Protein AF-A0A8T0BFU2-F1 (afdb_monomer_lite)

Foldseek 3Di:
DDDDDDPVNVVCVLVVQQVVQLLCPQLVPRVPPPDPVVSVVVCVVCVHDVNDDQDPDRRHGALRSLLVVLLVVLVVVVDDDPSSVVSSVVSLVVSVVVHVSRDDDPCSVVVD

pLDDT: mean 94.81, std 7.36, range [54.62, 98.62]

Radius of gyration: 16.77 Å; chains: 1; bounding box: 37×37×45 Å

Sequence (112 aa):
MTRPASLEHYKAGMLLSGVGDALGYRNQLWEYNESGPNIHQELQELGGLKNITVELPDWPVSDDTVLHLATAEALVTGKEGEDLLQEVASHYVKGMKDMEGRKPGPSSILGK

InterPro domains:
  IPR005502 ADP-ribosylation/Crystallin J1 [PF03747] (13-108)
  IPR036705 ADP-ribosylation/Crystallin J1 superfamily [G3DSA:1.10.4080.10] (4-111)
  IPR036705 ADP-ribosylation/Crystallin J1 superfamily [SSF101478] (7-109)
  IPR050792 ADP-ribosylglycohydrolase-like [PTHR16222] (7-110)

Secondary structure (DSSP, 8-state):
-PPPPPHHHHHHHHHHHHHHHHHHHTTTTTTT---HHHHHHHHHHTT-GGG----TTTS---HHHHHHHHHHHHHTT---HHHHHHHHHHHHHHHGGG-TTT---HHHHH--

Organism: Silurus meridionalis (NCBI:txid175797)

Structure (mmCIF, N/CA/C/O backbone):
data_AF-A0A8T0BFU2-F1
#
_entry.id   AF-A0A8T0BFU2-F1
#
loop_
_atom_site.group_PDB
_atom_site.id
_atom_site.type_symbol
_atom_site.label_atom_id
_atom_site.label_alt_id
_atom_site.label_comp_id
_atom_site.label_asym_id
_atom_site.label_entity_id
_atom_site.label_seq_id
_atom_site.pdbx_PDB_ins_code
_atom_site.Cartn_x
_atom_site.Cartn_y
_atom_site.Cartn_z
_atom_site.occupancy
_atom_site.B_iso_or_equiv
_atom_site.auth_seq_id
_atom_site.auth_comp_id
_atom_site.auth_asym_id
_atom_site.auth_atom_id
_atom_site.pdbx_PDB_model_num
ATOM 1 N N . MET A 1 1 ? -17.891 24.960 -6.650 1.00 54.62 1 MET A N 1
ATOM 2 C CA . MET A 1 1 ? -18.549 23.914 -5.838 1.00 54.62 1 MET A CA 1
ATOM 3 C C . MET A 1 1 ? -17.794 22.619 -6.068 1.00 54.62 1 MET A C 1
ATOM 5 O O . MET A 1 1 ? -17.696 22.193 -7.212 1.00 54.62 1 MET A O 1
ATOM 9 N N . THR A 1 2 ? -17.186 22.052 -5.030 1.00 73.12 2 THR A N 1
ATOM 10 C CA . THR A 1 2 ? -16.526 20.743 -5.094 1.00 73.12 2 THR A CA 1
ATOM 11 C C . THR A 1 2 ? -17.591 19.660 -5.217 1.00 73.12 2 THR A C 1
ATOM 13 O O . THR A 1 2 ? -18.553 19.628 -4.452 1.00 73.12 2 THR A O 1
ATOM 16 N N . ARG A 1 3 ? -17.465 18.801 -6.230 1.00 82.62 3 ARG A N 1
ATOM 17 C CA . ARG A 1 3 ? -18.353 17.648 -6.391 1.00 82.62 3 ARG A CA 1
ATOM 18 C C . ARG A 1 3 ? -18.051 16.663 -5.252 1.00 82.62 3 ARG A C 1
ATOM 20 O O . ARG A 1 3 ? -16.873 16.372 -5.050 1.00 82.62 3 ARG A O 1
ATOM 27 N N . PRO A 1 4 ? -19.055 16.163 -4.512 1.00 86.00 4 PRO A N 1
ATOM 28 C CA . PRO A 1 4 ? -18.809 15.180 -3.463 1.00 86.00 4 PRO A CA 1
ATOM 29 C C . PRO A 1 4 ? -18.216 13.899 -4.061 1.00 86.00 4 PRO A C 1
ATOM 31 O O . PRO A 1 4 ? -18.513 13.534 -5.205 1.00 86.00 4 PRO A O 1
ATOM 34 N N . ALA A 1 5 ? -17.361 13.221 -3.294 1.00 92.94 5 ALA A N 1
ATOM 35 C CA . ALA A 1 5 ? -16.827 11.927 -3.689 1.00 92.94 5 ALA A CA 1
ATOM 36 C C . ALA A 1 5 ? -17.969 10.898 -3.791 1.00 92.94 5 ALA A C 1
ATOM 38 O O . ALA A 1 5 ? -18.856 10.850 -2.944 1.00 92.94 5 ALA A O 1
ATOM 39 N N . SER A 1 6 ? -17.962 10.096 -4.857 1.00 96.19 6 SER A N 1
ATOM 40 C CA . SER A 1 6 ? -18.896 8.989 -5.052 1.00 96.19 6 SER A CA 1
ATOM 41 C C . SER A 1 6 ? -18.284 7.708 -4.493 1.00 96.19 6 SER A C 1
ATOM 43 O O . SER A 1 6 ? -17.071 7.642 -4.299 1.00 96.19 6 SER A O 1
ATOM 45 N N . LEU A 1 7 ? -19.090 6.661 -4.310 1.00 96.62 7 LEU A N 1
ATOM 46 C CA . LEU A 1 7 ? -18.585 5.339 -3.929 1.00 96.62 7 LEU A CA 1
ATOM 47 C C . LEU A 1 7 ? -17.474 4.841 -4.871 1.00 96.62 7 LEU A C 1
ATOM 49 O O . LEU A 1 7 ? -16.485 4.280 -4.411 1.00 96.62 7 LEU A O 1
ATOM 53 N N . GLU A 1 8 ? -17.603 5.092 -6.175 1.00 97.88 8 GLU A N 1
ATOM 54 C CA . GLU A 1 8 ? -16.580 4.710 -7.153 1.00 97.88 8 GLU A CA 1
ATOM 55 C C . GLU A 1 8 ? -15.271 5.477 -6.948 1.00 97.88 8 GLU A C 1
ATOM 57 O O . GLU A 1 8 ? -14.202 4.902 -7.118 1.00 97.88 8 GLU A O 1
ATOM 62 N N . HIS A 1 9 ? -15.322 6.734 -6.492 1.00 97.38 9 HIS A N 1
ATOM 63 C CA . HIS A 1 9 ? -14.105 7.467 -6.131 1.00 97.38 9 HIS A CA 1
ATOM 64 C C . HIS A 1 9 ? -13.398 6.841 -4.919 1.00 97.38 9 HIS A C 1
ATOM 66 O O . HIS A 1 9 ? -12.176 6.739 -4.932 1.00 97.38 9 HIS A O 1
ATOM 72 N N . TYR A 1 10 ? -14.138 6.377 -3.904 1.00 96.50 10 TYR A N 1
ATOM 73 C CA . TYR A 1 10 ? -13.543 5.691 -2.746 1.00 96.50 10 TYR A CA 1
ATOM 74 C C . TYR A 1 10 ? -12.937 4.338 -3.127 1.00 96.50 10 TYR A C 1
ATOM 76 O O . TYR A 1 10 ? -11.800 4.050 -2.758 1.00 96.50 10 TYR A O 1
ATOM 84 N N . LYS A 1 11 ? -13.659 3.529 -3.916 1.00 98.06 11 LYS A N 1
ATOM 85 C CA . LYS A 1 11 ? -13.138 2.252 -4.427 1.00 98.06 11 LYS A CA 1
ATOM 86 C C . LYS A 1 11 ? -11.880 2.459 -5.262 1.00 98.06 11 LYS A C 1
ATOM 88 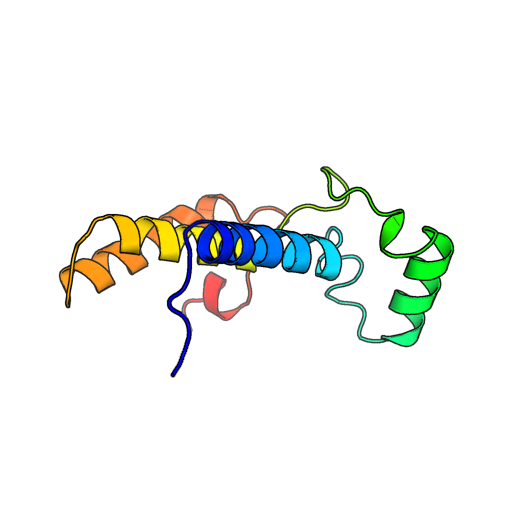O O . LYS A 1 11 ? -10.893 1.763 -5.048 1.00 98.06 11 LYS A O 1
ATOM 93 N N . ALA A 1 12 ? -11.910 3.423 -6.182 1.00 98.19 12 ALA A N 1
ATOM 94 C CA . ALA A 1 12 ? -10.760 3.755 -7.010 1.00 98.19 12 ALA A CA 1
ATOM 95 C C . ALA A 1 12 ? -9.583 4.251 -6.162 1.00 98.19 12 ALA A C 1
ATOM 97 O O . ALA A 1 12 ? -8.460 3.850 -6.430 1.00 98.19 12 ALA A O 1
ATOM 98 N N . GLY A 1 13 ? -9.826 5.058 -5.124 1.00 97.81 13 GLY A N 1
ATOM 99 C CA . GLY A 1 13 ? -8.780 5.518 -4.207 1.00 97.81 13 GLY A CA 1
ATOM 100 C C . GLY A 1 13 ? -8.051 4.363 -3.519 1.00 97.81 13 GLY A C 1
ATOM 101 O O . GLY A 1 13 ? -6.828 4.293 -3.582 1.00 97.81 13 GLY A O 1
ATOM 102 N N . MET A 1 14 ? -8.798 3.416 -2.944 1.00 98.38 14 MET A N 1
ATOM 103 C CA . MET A 1 14 ? -8.212 2.234 -2.301 1.00 98.38 14 MET A CA 1
ATOM 104 C C . MET A 1 14 ? -7.493 1.331 -3.313 1.00 98.38 14 MET A C 1
ATOM 106 O O . MET A 1 14 ? -6.341 0.956 -3.110 1.00 98.38 14 MET A O 1
ATOM 110 N N . LEU A 1 15 ? -8.158 1.003 -4.426 1.00 98.31 15 LEU A N 1
ATOM 111 C CA . LEU A 1 15 ? -7.635 0.058 -5.412 1.00 98.31 15 LEU A CA 1
ATOM 112 C C . LEU A 1 15 ? -6.412 0.610 -6.149 1.00 98.31 15 LEU A C 1
ATOM 114 O O . LEU A 1 15 ? -5.409 -0.083 -6.271 1.00 98.31 15 LEU A O 1
ATOM 118 N N . LEU A 1 16 ? -6.477 1.849 -6.641 1.00 98.38 16 LEU A N 1
ATOM 119 C CA . LEU A 1 16 ? -5.385 2.441 -7.415 1.00 98.38 16 LEU A CA 1
ATOM 120 C C . LEU A 1 16 ? -4.190 2.819 -6.538 1.00 98.38 16 LEU A C 1
ATOM 122 O O . LEU A 1 16 ? -3.073 2.817 -7.047 1.00 98.38 16 LEU A O 1
ATOM 126 N N . SER A 1 17 ? -4.396 3.071 -5.238 1.00 98.62 17 SER A N 1
ATOM 127 C CA . SER A 1 1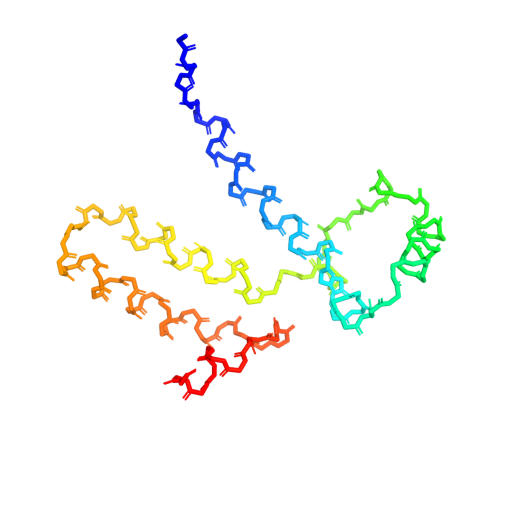7 ? -3.291 3.146 -4.276 1.00 98.62 17 SER A CA 1
ATOM 128 C C . SER A 1 17 ? -2.522 1.824 -4.237 1.00 98.62 17 SER A C 1
ATOM 130 O O . SER A 1 17 ? -1.307 1.842 -4.398 1.00 98.62 17 SER A O 1
ATOM 132 N N . GLY A 1 18 ? -3.218 0.689 -4.097 1.00 98.31 18 GLY A N 1
ATOM 133 C CA . GLY A 1 18 ? -2.572 -0.628 -4.070 1.00 98.31 18 GLY A CA 1
ATOM 134 C C . GLY A 1 18 ? -1.943 -1.039 -5.404 1.00 98.31 18 GLY A C 1
ATOM 135 O O . GLY A 1 18 ? -0.863 -1.619 -5.430 1.00 98.31 18 GLY A O 1
ATOM 136 N N . VAL A 1 19 ? -2.574 -0.696 -6.532 1.00 98.31 19 VAL A N 1
ATOM 137 C CA . VAL A 1 19 ? -1.992 -0.921 -7.869 1.00 98.31 19 VAL A CA 1
ATOM 138 C C . VAL A 1 19 ? -0.728 -0.082 -8.066 1.00 98.31 19 VAL A C 1
ATOM 140 O O . VAL A 1 19 ? 0.254 -0.586 -8.603 1.00 98.31 19 VAL A O 1
ATOM 143 N N . GLY A 1 20 ? -0.743 1.184 -7.642 1.00 98.25 20 GLY A N 1
ATOM 144 C CA . GLY A 1 20 ? 0.421 2.067 -7.718 1.00 98.25 20 GLY A CA 1
ATOM 145 C C . GLY A 1 20 ? 1.592 1.556 -6.881 1.00 98.25 20 GLY A C 1
ATOM 146 O O . GLY A 1 20 ? 2.708 1.503 -7.391 1.00 98.25 20 GLY A O 1
ATOM 147 N N . ASP A 1 21 ? 1.312 1.121 -5.650 1.00 98.56 21 ASP A N 1
ATOM 148 C CA . ASP A 1 21 ? 2.277 0.452 -4.773 1.00 98.56 21 ASP A CA 1
ATOM 149 C C . ASP A 1 21 ? 2.886 -0.780 -5.462 1.00 98.56 21 ASP A C 1
ATOM 151 O O . ASP A 1 21 ? 4.079 -0.794 -5.751 1.00 98.56 21 ASP A O 1
ATOM 155 N N . ALA A 1 22 ? 2.069 -1.763 -5.856 1.00 98.31 22 ALA A N 1
ATOM 156 C CA . ALA A 1 22 ? 2.568 -2.989 -6.484 1.00 98.31 22 ALA A CA 1
ATOM 157 C C . ALA A 1 22 ? 3.408 -2.730 -7.751 1.00 98.31 22 ALA A C 1
ATOM 159 O O . ALA A 1 22 ? 4.423 -3.396 -7.968 1.00 98.31 22 ALA A O 1
ATOM 160 N N . LEU A 1 23 ? 3.011 -1.754 -8.578 1.00 98.19 23 LEU A N 1
ATOM 161 C CA . LEU A 1 23 ? 3.762 -1.353 -9.771 1.00 98.19 23 LEU A CA 1
ATOM 162 C C . LEU A 1 23 ? 5.110 -0.719 -9.428 1.00 98.19 23 LEU A C 1
ATOM 164 O O . LEU A 1 23 ? 6.103 -1.057 -10.064 1.00 98.19 23 LEU A O 1
ATOM 168 N N . GLY A 1 24 ? 5.151 0.202 -8.463 1.00 97.25 24 GLY A N 1
ATOM 169 C CA . GLY A 1 24 ? 6.390 0.859 -8.036 1.00 97.25 24 GLY A CA 1
ATOM 170 C C . GLY A 1 24 ? 7.327 -0.083 -7.281 1.00 97.25 24 GLY A C 1
ATOM 171 O O . GLY A 1 24 ? 8.545 0.012 -7.420 1.00 97.25 24 GLY A O 1
ATOM 172 N N . TYR A 1 25 ? 6.756 -1.027 -6.535 1.00 97.50 25 TYR A N 1
ATOM 173 C CA . TYR A 1 25 ? 7.482 -2.033 -5.778 1.00 97.50 25 TYR A CA 1
ATOM 174 C C . TYR A 1 25 ? 8.116 -3.084 -6.691 1.00 97.50 25 TYR A C 1
ATOM 176 O O . TYR A 1 25 ? 9.319 -3.347 -6.600 1.00 97.50 25 TYR A O 1
ATOM 184 N N . ARG A 1 26 ? 7.302 -3.689 -7.573 1.00 96.69 26 ARG A N 1
ATOM 185 C CA . ARG A 1 26 ? 7.658 -4.797 -8.476 1.00 96.69 26 ARG A CA 1
ATOM 186 C C . ARG A 1 26 ? 8.549 -5.839 -7.800 1.00 96.69 26 ARG A C 1
ATOM 188 O O . ARG A 1 26 ? 9.680 -6.091 -8.219 1.00 96.69 26 ARG A O 1
ATOM 195 N N . ASN A 1 27 ? 8.058 -6.375 -6.685 1.00 95.50 27 ASN A N 1
ATOM 196 C CA . ASN A 1 27 ? 8.786 -7.335 -5.858 1.00 95.50 27 ASN A CA 1
ATOM 197 C C . ASN A 1 27 ? 10.231 -6.880 -5.556 1.00 95.50 27 ASN A C 1
ATOM 199 O O . ASN A 1 27 ? 11.181 -7.647 -5.712 1.00 95.50 27 ASN A O 1
ATOM 203 N N . GLN A 1 28 ? 10.389 -5.615 -5.140 1.00 93.88 28 GLN A N 1
ATOM 204 C CA . GLN A 1 28 ? 11.652 -4.960 -4.752 1.00 93.88 28 GLN A CA 1
ATOM 205 C C . GLN A 1 28 ? 12.585 -4.582 -5.909 1.00 93.88 28 GLN A C 1
ATOM 207 O O . GLN A 1 28 ? 13.625 -3.964 -5.674 1.00 93.88 28 GLN A O 1
ATOM 212 N N . LEU A 1 29 ? 12.261 -4.942 -7.153 1.00 94.69 29 LEU A N 1
ATOM 213 C CA . LEU A 1 29 ? 13.147 -4.698 -8.294 1.00 94.69 29 LEU A CA 1
ATOM 214 C C . LEU A 1 29 ? 13.231 -3.214 -8.659 1.00 94.69 29 LEU A C 1
ATOM 216 O O . LEU A 1 29 ? 14.271 -2.760 -9.138 1.00 94.69 29 LEU A O 1
ATOM 220 N N . TRP A 1 30 ? 12.142 -2.467 -8.463 1.00 96.44 30 TRP A N 1
ATOM 221 C CA . TRP A 1 30 ? 12.062 -1.057 -8.852 1.00 96.44 30 TRP A CA 1
ATOM 222 C C . TRP A 1 30 ? 12.170 -0.095 -7.672 1.00 96.44 30 TRP A C 1
ATOM 224 O O . TRP A 1 30 ? 12.812 0.939 -7.822 1.00 96.44 30 TRP A O 1
ATOM 234 N N . GLU A 1 31 ? 11.655 -0.454 -6.495 1.00 93.19 31 GLU A N 1
ATOM 235 C CA . GLU A 1 31 ? 11.678 0.395 -5.293 1.00 93.19 31 GLU A CA 1
ATOM 236 C C . GLU A 1 31 ? 13.088 0.899 -4.923 1.00 93.19 31 GLU A C 1
ATOM 238 O O . GLU A 1 31 ? 13.264 2.064 -4.573 1.00 93.19 31 GLU A O 1
ATOM 243 N N . TYR A 1 32 ? 14.108 0.041 -5.050 1.00 88.94 32 TYR A N 1
ATOM 244 C CA . TYR A 1 32 ? 15.502 0.368 -4.710 1.00 88.94 32 TYR A CA 1
ATOM 245 C C . TYR A 1 32 ? 16.356 0.770 -5.916 1.00 88.94 32 TYR A C 1
ATOM 247 O O . TYR A 1 32 ? 17.570 0.949 -5.795 1.00 88.94 32 TYR A O 1
ATOM 255 N N . ASN A 1 33 ? 15.747 0.891 -7.095 1.00 94.88 33 ASN A N 1
ATOM 256 C CA . ASN A 1 33 ? 16.432 1.379 -8.278 1.00 94.88 33 ASN A CA 1
ATOM 257 C C . ASN A 1 33 ? 16.298 2.904 -8.354 1.00 94.88 33 ASN A C 1
ATOM 259 O O . ASN A 1 33 ? 15.318 3.443 -8.856 1.00 94.88 33 ASN A O 1
ATOM 263 N N . GLU A 1 34 ? 17.329 3.616 -7.904 1.00 95.75 34 GLU A N 1
ATOM 264 C CA . GLU A 1 34 ? 17.347 5.085 -7.919 1.00 95.75 34 GLU A CA 1
ATOM 265 C C . GLU A 1 34 ? 17.459 5.688 -9.340 1.00 95.75 34 GLU A C 1
ATOM 267 O O . GLU A 1 34 ? 17.359 6.904 -9.521 1.00 95.75 34 GLU A O 1
ATOM 272 N N . SER A 1 35 ? 17.650 4.860 -10.377 1.00 97.81 35 SER A N 1
ATOM 273 C CA . SER A 1 35 ? 17.712 5.299 -11.773 1.00 97.81 35 SER A CA 1
ATOM 274 C C . SER A 1 35 ? 16.347 5.188 -12.453 1.00 97.81 35 SER A C 1
ATOM 276 O O . SER A 1 35 ? 15.993 4.162 -13.040 1.00 97.81 35 SER A O 1
ATOM 278 N N . GLY A 1 36 ? 15.615 6.304 -12.476 1.00 97.62 36 GLY A N 1
ATOM 279 C CA . GLY A 1 36 ? 14.395 6.446 -13.279 1.00 97.62 36 GLY A CA 1
ATOM 280 C C . GLY A 1 36 ? 14.564 6.016 -14.749 1.00 97.62 36 GLY A C 1
ATOM 281 O O . GLY A 1 36 ? 13.718 5.275 -15.249 1.00 97.62 36 GLY A O 1
ATOM 282 N N . PRO A 1 37 ? 15.654 6.390 -15.455 1.00 98.44 37 PRO A N 1
ATOM 283 C CA . PRO A 1 37 ? 15.907 5.906 -16.813 1.00 98.44 37 PRO A CA 1
ATOM 284 C C . PRO A 1 37 ? 15.964 4.378 -16.938 1.00 98.44 37 PRO A C 1
ATOM 286 O O . PRO A 1 37 ? 15.399 3.842 -17.889 1.00 98.44 37 PRO A O 1
ATOM 289 N N . ASN A 1 38 ? 16.579 3.673 -15.979 1.00 98.19 38 ASN A N 1
ATOM 290 C CA . ASN A 1 38 ? 16.649 2.208 -16.007 1.00 98.19 38 ASN A CA 1
ATOM 291 C C . ASN A 1 38 ? 15.258 1.584 -15.824 1.00 98.19 38 ASN A C 1
ATOM 293 O O . ASN A 1 38 ? 14.890 0.687 -16.579 1.00 98.19 38 ASN A O 1
ATOM 297 N N . ILE A 1 39 ? 14.465 2.094 -14.872 1.00 98.31 39 ILE A N 1
ATOM 298 C CA . ILE A 1 39 ? 13.077 1.648 -14.656 1.00 98.31 39 ILE A CA 1
ATOM 299 C C . ILE A 1 39 ? 12.251 1.849 -15.932 1.00 98.31 39 ILE A C 1
ATOM 301 O O . ILE A 1 39 ? 11.537 0.951 -16.374 1.00 98.31 39 ILE A O 1
ATOM 305 N N . HIS A 1 40 ? 12.368 3.019 -16.565 1.00 98.25 40 HIS A N 1
ATOM 306 C CA . HIS A 1 40 ? 11.638 3.325 -17.793 1.00 98.25 40 HIS A CA 1
ATOM 307 C C . HIS A 1 40 ? 12.089 2.488 -18.995 1.00 98.25 40 HIS A C 1
ATOM 309 O O . HIS A 1 40 ? 11.264 2.210 -19.867 1.00 98.25 40 HIS A O 1
ATOM 315 N N . GLN A 1 41 ? 13.364 2.095 -19.064 1.00 98.50 41 GLN A N 1
ATOM 316 C CA . GLN A 1 41 ? 13.847 1.166 -20.083 1.00 98.50 41 GLN A CA 1
ATOM 317 C C . GLN A 1 41 ? 13.223 -0.220 -19.888 1.00 98.50 41 GLN A C 1
ATOM 319 O O . GLN A 1 41 ? 12.622 -0.747 -20.821 1.00 98.50 41 GLN A O 1
ATOM 324 N N . GLU A 1 42 ? 13.282 -0.780 -18.679 1.00 97.75 42 GLU A N 1
ATOM 325 C CA . GLU A 1 42 ? 12.692 -2.094 -18.404 1.00 97.75 42 GLU A CA 1
ATOM 326 C C . GLU A 1 42 ? 11.166 -2.084 -18.600 1.00 97.75 42 GLU A C 1
ATOM 328 O O . GLU A 1 42 ? 10.597 -3.012 -19.170 1.00 97.75 42 GLU A O 1
ATOM 333 N N . LEU A 1 43 ? 10.487 -0.994 -18.226 1.00 98.06 43 LEU A N 1
ATOM 334 C CA . LEU A 1 43 ? 9.066 -0.803 -18.524 1.00 98.06 43 LEU A CA 1
ATOM 335 C C . LEU A 1 43 ? 8.776 -0.902 -20.031 1.00 98.06 43 LEU A C 1
ATOM 337 O O . LEU A 1 43 ? 7.751 -1.463 -20.415 1.00 98.06 43 LEU A O 1
ATOM 341 N N . GLN A 1 44 ? 9.647 -0.363 -20.892 1.00 98.25 44 GLN A N 1
ATOM 342 C CA . GLN A 1 44 ? 9.504 -0.507 -22.346 1.00 98.25 44 GLN A CA 1
ATOM 343 C C . GLN A 1 44 ? 9.744 -1.949 -22.801 1.00 98.25 44 GLN A C 1
ATOM 345 O O . GLN A 1 44 ? 9.001 -2.438 -23.651 1.00 98.25 44 GLN A O 1
ATOM 350 N N . GLU A 1 45 ? 10.723 -2.641 -22.218 1.00 97.88 45 GLU A N 1
ATOM 351 C CA . GLU A 1 45 ? 11.019 -4.055 -22.497 1.00 97.88 45 GLU A CA 1
ATOM 352 C C . GLU A 1 45 ? 9.851 -4.978 -22.099 1.00 97.88 45 GLU A C 1
ATOM 354 O O . GLU A 1 45 ? 9.553 -5.936 -22.811 1.00 97.88 45 GLU A O 1
ATOM 359 N N . LEU A 1 46 ? 9.109 -4.630 -21.041 1.00 96.94 46 LEU A N 1
ATOM 360 C CA . LEU A 1 46 ? 7.852 -5.279 -20.634 1.00 96.94 46 LEU A CA 1
ATOM 361 C C . LEU A 1 46 ? 6.648 -4.926 -21.534 1.00 96.94 46 LEU A C 1
ATOM 363 O O . LEU A 1 46 ? 5.530 -5.375 -21.289 1.00 96.94 46 LEU A O 1
ATOM 367 N N . GLY A 1 47 ? 6.843 -4.111 -22.573 1.00 97.81 47 GLY A N 1
ATOM 368 C CA . GLY A 1 47 ? 5.790 -3.693 -23.500 1.00 97.81 47 GLY A CA 1
ATOM 369 C C . GLY A 1 47 ? 5.011 -2.448 -23.061 1.00 97.81 47 GLY A C 1
ATOM 370 O O . GLY A 1 47 ? 4.014 -2.101 -23.694 1.00 97.81 47 GLY A O 1
ATOM 371 N N . GLY A 1 48 ? 5.452 -1.746 -22.018 1.00 97.88 48 GLY A N 1
ATOM 372 C CA . GLY A 1 48 ? 4.819 -0.538 -21.492 1.00 97.88 48 GLY A CA 1
ATOM 373 C C . GLY A 1 48 ? 3.669 -0.807 -20.517 1.00 97.88 48 GLY A C 1
ATOM 374 O O . GLY A 1 48 ? 3.132 -1.906 -20.430 1.00 97.88 48 GLY A O 1
ATOM 375 N N . LEU A 1 49 ? 3.245 0.241 -19.798 1.00 97.25 49 LEU A N 1
ATOM 376 C CA . LEU A 1 49 ? 2.323 0.136 -18.655 1.00 97.25 49 LEU A CA 1
ATOM 377 C C . LEU A 1 49 ? 1.011 -0.606 -18.963 1.00 97.25 49 LEU A C 1
ATOM 379 O O . LEU A 1 49 ? 0.522 -1.364 -18.136 1.00 97.25 49 LEU A O 1
ATOM 383 N N . LYS A 1 50 ? 0.445 -0.410 -20.159 1.00 97.38 50 LYS A N 1
ATOM 384 C CA . LYS A 1 50 ? -0.820 -1.051 -20.566 1.00 97.38 50 LYS A CA 1
ATOM 385 C C . LYS A 1 50 ? -0.716 -2.571 -20.735 1.00 97.38 50 LYS A C 1
ATOM 387 O O . LYS A 1 50 ? -1.751 -3.223 -20.779 1.00 97.38 50 LYS A O 1
ATOM 392 N N . ASN A 1 51 ? 0.500 -3.098 -20.871 1.00 97.12 51 ASN A N 1
ATOM 393 C CA . ASN A 1 51 ? 0.770 -4.522 -21.051 1.00 97.12 51 ASN A CA 1
ATOM 394 C C . ASN A 1 51 ? 1.206 -5.208 -19.746 1.00 97.12 51 ASN A C 1
ATOM 396 O O . ASN A 1 51 ? 1.446 -6.412 -19.748 1.00 97.12 51 ASN A O 1
ATOM 400 N N . ILE A 1 52 ? 1.270 -4.473 -18.631 1.00 96.94 52 ILE A N 1
ATOM 401 C CA . ILE A 1 52 ? 1.517 -5.062 -17.317 1.00 96.94 52 ILE A CA 1
ATOM 402 C C . ILE A 1 52 ? 0.207 -5.625 -16.762 1.00 96.94 52 ILE A C 1
ATOM 404 O O . ILE A 1 52 ? -0.790 -4.912 -16.645 1.00 96.94 52 ILE A O 1
ATOM 408 N N . THR A 1 53 ? 0.241 -6.896 -16.366 1.00 96.62 53 THR A N 1
ATOM 409 C CA . THR A 1 53 ? -0.775 -7.504 -15.499 1.00 96.62 53 THR A CA 1
ATOM 410 C C . THR A 1 53 ? -0.216 -7.537 -14.081 1.00 96.62 53 THR A C 1
ATOM 412 O O . THR A 1 53 ? 0.806 -8.170 -13.837 1.00 96.62 53 THR A O 1
ATOM 415 N N . VAL A 1 54 ? -0.850 -6.804 -13.16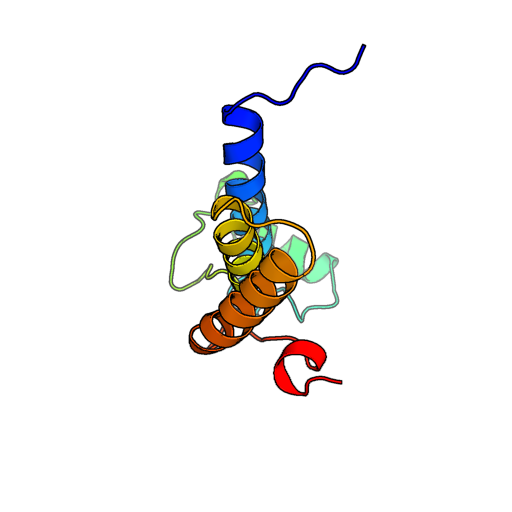3 1.00 96.25 54 VAL A N 1
ATOM 416 C CA . VAL A 1 54 ? -0.427 -6.720 -11.757 1.00 96.25 54 VAL A CA 1
ATOM 417 C C . VAL A 1 54 ? -0.954 -7.944 -11.018 1.00 96.25 54 VAL A C 1
ATOM 419 O O . VAL A 1 54 ? -2.120 -7.986 -10.627 1.00 96.25 54 VAL A O 1
ATOM 422 N N . GLU A 1 55 ? -0.100 -8.949 -10.859 1.00 95.94 55 GLU A N 1
ATOM 423 C CA . GLU A 1 55 ? -0.429 -10.197 -10.175 1.00 95.94 55 GLU A CA 1
ATOM 424 C C . GLU A 1 55 ? 0.778 -10.820 -9.463 1.00 95.94 55 GLU A C 1
ATOM 426 O O . GLU A 1 55 ? 1.939 -10.515 -9.746 1.00 95.94 55 GLU A O 1
ATOM 431 N N . LEU A 1 56 ? 0.491 -11.704 -8.507 1.00 95.75 56 LEU A N 1
ATOM 432 C CA . LEU A 1 56 ? 1.512 -12.490 -7.823 1.00 95.75 56 LEU A CA 1
ATOM 433 C C . LEU A 1 56 ? 2.116 -13.542 -8.773 1.00 95.75 56 LEU A C 1
ATOM 435 O O . LEU A 1 56 ? 1.387 -14.102 -9.590 1.00 95.75 56 LEU A O 1
ATOM 439 N N . PRO A 1 57 ? 3.407 -13.887 -8.615 1.00 95.75 57 PRO A N 1
ATOM 440 C CA . PRO A 1 57 ? 4.309 -13.444 -7.547 1.00 95.75 57 PRO A CA 1
ATOM 441 C C . PRO A 1 57 ? 5.097 -12.164 -7.864 1.00 95.75 57 PRO A C 1
ATOM 443 O O . PRO A 1 57 ? 5.803 -11.675 -6.988 1.00 95.75 57 PRO A O 1
ATOM 446 N N . ASP A 1 58 ? 5.004 -11.633 -9.083 1.00 95.69 58 ASP A N 1
ATOM 447 C CA . ASP A 1 58 ? 5.922 -10.594 -9.572 1.00 95.69 58 ASP A CA 1
ATOM 448 C C . ASP A 1 58 ? 5.545 -9.177 -9.115 1.00 95.69 58 ASP A C 1
ATOM 450 O O . ASP A 1 58 ? 6.407 -8.305 -8.999 1.00 95.69 58 ASP A O 1
ATOM 454 N N . TRP A 1 59 ? 4.264 -8.953 -8.814 1.00 97.75 59 TRP A N 1
ATOM 455 C CA . TRP A 1 59 ? 3.729 -7.650 -8.413 1.00 97.75 59 TRP A CA 1
ATOM 456 C C . TRP A 1 59 ? 2.955 -7.733 -7.086 1.00 97.75 59 TRP A C 1
ATOM 458 O O . TRP A 1 59 ? 1.752 -7.454 -7.048 1.00 97.75 59 TRP A O 1
ATOM 468 N N . PRO A 1 60 ? 3.594 -8.157 -5.979 1.00 97.81 60 PRO A N 1
ATOM 469 C CA . PRO A 1 60 ? 2.995 -8.040 -4.658 1.00 97.81 60 PRO A CA 1
ATOM 470 C C . PRO A 1 60 ? 2.904 -6.564 -4.256 1.00 97.81 60 PRO A C 1
ATOM 472 O O . PRO A 1 60 ? 3.695 -5.738 -4.704 1.00 97.81 60 PRO A O 1
ATOM 475 N N . VAL A 1 61 ? 1.965 -6.243 -3.369 1.00 98.25 61 VAL A N 1
ATOM 476 C CA . VAL A 1 61 ? 1.959 -4.955 -2.658 1.00 98.25 61 VAL A CA 1
ATOM 477 C C . VAL A 1 61 ? 3.031 -4.933 -1.561 1.00 98.25 61 VAL A C 1
ATOM 479 O O . VAL A 1 61 ? 3.325 -5.989 -0.979 1.00 98.25 61 VAL A O 1
ATOM 482 N N . SER A 1 62 ? 3.584 -3.756 -1.270 1.00 97.75 62 SER A N 1
ATOM 483 C CA . SER A 1 62 ? 4.572 -3.541 -0.206 1.00 97.75 62 SER A CA 1
ATOM 484 C C . SER A 1 62 ? 3.906 -3.330 1.164 1.00 97.75 62 SER A C 1
ATOM 486 O O . SER A 1 62 ? 2.716 -3.618 1.356 1.00 97.75 62 SER A O 1
ATOM 488 N N . ASP A 1 63 ? 4.685 -2.876 2.147 1.00 96.81 63 ASP A N 1
ATOM 489 C CA . ASP A 1 63 ? 4.194 -2.463 3.459 1.00 96.81 63 ASP A CA 1
ATOM 490 C C . ASP A 1 63 ? 3.228 -1.276 3.380 1.00 96.81 63 ASP A C 1
ATOM 492 O O . ASP A 1 63 ? 2.314 -1.197 4.208 1.00 96.81 63 ASP A O 1
ATOM 496 N N . ASP A 1 64 ? 3.358 -0.420 2.361 1.00 97.38 64 ASP A N 1
ATOM 497 C CA . ASP A 1 64 ? 2.491 0.741 2.147 1.00 97.38 64 ASP A CA 1
ATOM 498 C C . ASP A 1 64 ? 1.013 0.337 2.099 1.00 97.38 64 ASP A C 1
ATOM 500 O O . ASP A 1 64 ? 0.191 0.852 2.866 1.00 97.38 64 ASP A O 1
ATOM 504 N N . THR A 1 65 ? 0.644 -0.625 1.244 1.00 98.44 65 THR A N 1
ATOM 505 C CA . THR A 1 65 ? -0.757 -1.069 1.156 1.00 98.44 65 THR A CA 1
ATOM 506 C C . THR A 1 65 ? -1.198 -1.839 2.398 1.00 98.44 65 THR A C 1
ATOM 508 O O . THR A 1 65 ? -2.359 -1.724 2.795 1.00 98.44 65 THR A O 1
ATOM 511 N N . VAL A 1 66 ? -0.304 -2.595 3.047 1.00 98.19 66 VAL A N 1
ATOM 512 C CA . VAL A 1 66 ? -0.634 -3.305 4.296 1.00 98.19 66 VAL A CA 1
ATOM 513 C C . VAL A 1 66 ? -1.025 -2.310 5.388 1.00 98.19 66 VAL A C 1
ATOM 515 O O . VAL A 1 66 ? -2.069 -2.471 6.027 1.00 98.19 66 VAL A O 1
ATOM 518 N N . LEU A 1 67 ? -0.235 -1.251 5.579 1.00 97.50 67 LEU A N 1
ATOM 519 C CA . LEU A 1 67 ? -0.526 -0.224 6.578 1.00 97.50 67 LEU A CA 1
ATOM 520 C C . LEU A 1 67 ? -1.705 0.660 6.164 1.00 97.50 67 LEU A C 1
ATOM 522 O O . LEU A 1 67 ? -2.524 0.993 7.018 1.00 97.50 67 LEU A O 1
ATOM 526 N N . HIS A 1 68 ? -1.872 0.961 4.874 1.00 98.38 68 HIS A N 1
ATOM 527 C CA . HIS A 1 68 ? -3.042 1.690 4.378 1.00 98.38 68 HIS A CA 1
ATOM 528 C C . HIS A 1 68 ? -4.350 0.922 4.646 1.00 98.38 68 HIS A C 1
ATOM 530 O O . HIS A 1 68 ? -5.325 1.508 5.128 1.00 98.38 68 HIS A O 1
ATOM 536 N N . LEU A 1 69 ? -4.375 -0.395 4.406 1.00 98.56 69 LEU A N 1
ATOM 537 C CA . LEU A 1 69 ? -5.517 -1.243 4.758 1.00 98.56 69 LEU A CA 1
ATOM 538 C C . LEU A 1 69 ? -5.741 -1.280 6.269 1.00 98.56 69 LEU A C 1
ATOM 540 O O . LEU A 1 69 ? -6.878 -1.130 6.705 1.00 98.56 69 LEU A O 1
ATOM 544 N N . ALA A 1 70 ? -4.680 -1.400 7.068 1.00 98.25 70 ALA A N 1
ATOM 545 C CA . ALA A 1 70 ? -4.785 -1.355 8.524 1.00 98.25 70 ALA A CA 1
ATOM 546 C C . ALA A 1 70 ? -5.418 -0.036 9.020 1.00 98.25 70 ALA A C 1
ATOM 548 O O . ALA A 1 70 ? -6.300 -0.064 9.880 1.00 98.25 70 ALA A O 1
ATOM 549 N N . THR A 1 71 ? -5.045 1.112 8.438 1.00 98.31 71 THR A N 1
ATOM 550 C CA . THR A 1 71 ? -5.687 2.404 8.730 1.00 98.31 71 THR A CA 1
ATOM 551 C C . THR A 1 71 ? -7.163 2.396 8.335 1.00 98.31 71 THR A C 1
ATOM 553 O O . THR A 1 71 ? -8.015 2.814 9.119 1.00 98.31 71 THR A O 1
ATOM 556 N N . ALA A 1 72 ? -7.484 1.925 7.127 1.00 98.31 72 ALA A N 1
ATOM 557 C CA . ALA A 1 72 ? -8.854 1.902 6.625 1.00 98.31 72 ALA A CA 1
ATOM 558 C C . ALA A 1 72 ? -9.761 0.994 7.472 1.00 98.31 72 ALA A C 1
ATOM 560 O O . ALA A 1 72 ? -10.870 1.397 7.819 1.00 98.31 72 ALA A O 1
ATOM 561 N N . GLU A 1 73 ? -9.281 -0.191 7.853 1.00 98.50 73 GLU A N 1
ATOM 562 C CA . GLU A 1 73 ? -9.992 -1.127 8.727 1.00 98.50 73 GLU A CA 1
ATOM 563 C C . GLU A 1 73 ? -10.288 -0.521 10.105 1.00 98.50 73 GLU A C 1
ATOM 565 O O . GLU A 1 73 ? -11.406 -0.657 10.602 1.00 98.50 73 GLU A O 1
ATOM 570 N N . ALA A 1 74 ? -9.331 0.201 10.695 1.00 98.38 74 ALA A N 1
ATOM 571 C CA . ALA A 1 74 ? -9.547 0.888 11.965 1.00 98.38 74 ALA A CA 1
ATOM 572 C C . ALA A 1 74 ? -10.597 2.008 11.844 1.00 98.38 74 ALA A C 1
ATOM 574 O O . ALA A 1 74 ? -11.473 2.136 12.702 1.00 98.38 74 ALA A O 1
ATOM 575 N N . LEU A 1 75 ? -10.560 2.788 10.757 1.00 98.19 75 LEU A N 1
ATOM 576 C CA . LEU A 1 75 ? -11.504 3.887 10.517 1.00 98.19 75 LEU A CA 1
ATOM 577 C C . LEU A 1 75 ? -12.949 3.401 10.340 1.00 98.19 75 LEU A C 1
ATOM 579 O O . LEU A 1 75 ? -13.879 4.045 10.828 1.00 98.19 75 LEU A O 1
ATOM 583 N N . VAL A 1 76 ? -13.165 2.261 9.676 1.00 97.56 76 VAL A N 1
ATOM 584 C CA . VAL A 1 76 ? -14.526 1.742 9.435 1.00 97.56 76 VAL A CA 1
ATOM 585 C C . VAL A 1 76 ? -15.190 1.147 10.681 1.00 97.56 76 VAL A C 1
ATOM 587 O O . VAL A 1 76 ? -16.375 0.820 10.631 1.00 97.56 76 VAL A O 1
ATOM 590 N N . THR A 1 77 ? -14.481 1.047 11.812 1.00 97.62 77 THR A N 1
ATOM 591 C CA . THR A 1 77 ? -15.079 0.631 13.095 1.00 97.62 77 THR A CA 1
ATOM 592 C C . THR A 1 77 ? -16.063 1.657 13.663 1.00 97.62 77 THR A C 1
ATOM 594 O O . THR A 1 77 ? -16.893 1.303 14.500 1.00 97.62 77 THR A O 1
ATOM 597 N N . GLY A 1 78 ? -15.984 2.919 13.222 1.00 96.25 78 GLY A N 1
ATOM 598 C CA . GLY A 1 78 ? -16.818 4.016 13.721 1.00 96.25 78 GLY A CA 1
ATOM 599 C C . GLY A 1 78 ? -16.402 4.559 15.092 1.00 96.25 78 GLY A C 1
ATOM 600 O O . GLY A 1 78 ? -17.150 5.333 15.684 1.00 96.25 78 GLY A O 1
ATOM 601 N N . LYS A 1 79 ? -15.233 4.159 15.610 1.00 97.69 79 LYS A N 1
ATOM 602 C CA . LYS A 1 79 ? -14.630 4.763 16.807 1.00 97.69 79 LYS A CA 1
ATOM 603 C C . LYS A 1 79 ? -14.122 6.172 16.500 1.00 97.69 79 LYS A C 1
ATOM 605 O O . LYS A 1 79 ? -13.752 6.478 15.369 1.00 97.69 79 LYS A O 1
ATOM 610 N N . GLU A 1 80 ? -14.050 7.012 17.527 1.00 97.56 80 GLU A N 1
ATOM 611 C CA . GLU A 1 80 ? -13.585 8.399 17.426 1.00 97.56 80 GLU A CA 1
ATOM 612 C C . GLU A 1 80 ? -12.621 8.738 18.572 1.00 97.56 80 GLU A C 1
ATOM 614 O O . GLU A 1 80 ? -12.524 8.008 19.560 1.00 97.56 80 GLU A O 1
ATOM 619 N N . GLY A 1 81 ? -11.899 9.856 18.452 1.00 97.69 81 GLY A N 1
ATOM 620 C CA . GLY A 1 81 ? -10.997 10.342 19.500 1.00 97.69 81 GLY A CA 1
ATOM 621 C C . GLY A 1 81 ? -9.910 9.330 19.874 1.00 97.69 81 GLY A C 1
ATOM 622 O O . GLY A 1 81 ? -9.314 8.703 19.003 1.00 97.69 81 GLY A O 1
ATOM 623 N N . GLU A 1 82 ? -9.654 9.179 21.175 1.00 98.12 82 GLU A N 1
ATOM 624 C CA . GLU A 1 82 ? -8.628 8.266 21.697 1.00 98.12 82 GLU A CA 1
ATOM 625 C C . GLU A 1 82 ? -8.909 6.802 21.326 1.00 98.12 82 GLU A C 1
ATOM 627 O O . GLU A 1 82 ? -7.991 6.078 20.952 1.00 98.12 82 GLU A O 1
ATOM 632 N N . ASP A 1 83 ? -10.175 6.376 21.336 1.00 98.19 83 ASP A N 1
ATOM 633 C CA . ASP A 1 83 ? -10.545 4.995 21.003 1.00 98.19 83 ASP A CA 1
ATOM 634 C C . ASP A 1 83 ? -10.192 4.641 19.552 1.00 98.19 83 ASP A C 1
ATOM 636 O O . ASP A 1 83 ? -9.790 3.510 19.272 1.00 98.19 83 ASP A O 1
ATOM 640 N N . LEU A 1 84 ? -10.296 5.604 18.629 1.00 98.50 84 LEU A N 1
ATOM 641 C CA . LEU A 1 84 ? -9.842 5.428 17.249 1.00 98.50 84 LEU A CA 1
ATOM 642 C C . LEU A 1 84 ? -8.319 5.300 17.170 1.00 98.50 84 LEU A C 1
ATOM 644 O O . LEU A 1 84 ? -7.817 4.465 16.422 1.00 98.50 84 LEU A O 1
ATOM 648 N N . LEU A 1 85 ? -7.577 6.102 17.935 1.00 98.31 85 LEU A N 1
ATOM 649 C CA . LEU A 1 85 ? -6.113 6.029 17.949 1.00 98.31 85 LEU A CA 1
ATOM 650 C C . LEU A 1 85 ? -5.634 4.661 18.451 1.00 98.31 85 LEU A C 1
ATOM 652 O O . LEU A 1 85 ? -4.732 4.071 17.854 1.00 98.31 85 LEU A O 1
ATOM 656 N N . GLN A 1 86 ? -6.281 4.126 19.490 1.00 98.25 86 GLN A N 1
ATOM 657 C CA . GLN A 1 86 ? -6.011 2.774 19.988 1.00 98.25 86 GLN A CA 1
ATOM 658 C C . GLN A 1 86 ? -6.365 1.701 18.946 1.00 98.25 86 GLN A C 1
ATOM 660 O O . GLN A 1 86 ? -5.631 0.721 18.796 1.00 98.25 86 GLN A O 1
ATOM 665 N N . GLU A 1 87 ? -7.444 1.896 18.183 1.00 98.31 87 GLU A N 1
ATOM 666 C CA . GLU A 1 87 ? -7.821 0.981 17.102 1.00 98.31 87 GLU A CA 1
ATOM 667 C C . GLU A 1 87 ? -6.783 0.97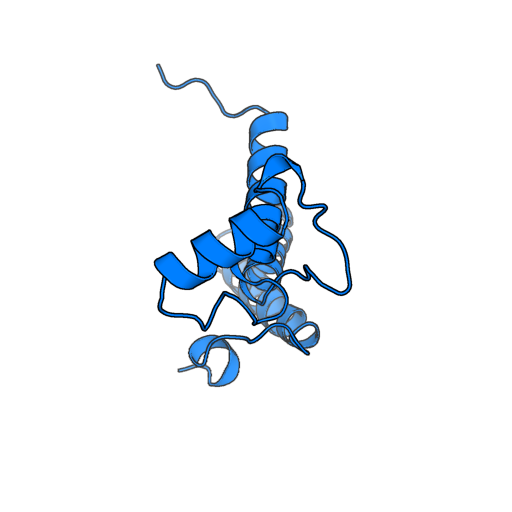2 15.975 1.00 98.31 87 GLU A C 1
ATOM 669 O O . GLU A 1 87 ? -6.319 -0.094 15.571 1.00 98.31 87 GLU A O 1
ATOM 674 N N . VAL A 1 88 ? -6.353 2.152 15.519 1.00 98.00 88 VAL A N 1
ATOM 675 C CA . VAL A 1 88 ? -5.304 2.294 14.498 1.00 98.00 88 VAL A CA 1
ATOM 676 C C . VAL A 1 88 ? -4.008 1.632 14.969 1.00 98.00 88 VAL A C 1
ATOM 678 O O . VAL A 1 88 ? -3.423 0.841 14.230 1.00 98.00 88 VAL A O 1
ATOM 681 N N . ALA A 1 89 ? -3.589 1.881 16.214 1.00 96.88 89 ALA A N 1
ATOM 682 C CA . ALA A 1 89 ? -2.394 1.260 16.782 1.00 96.88 89 ALA A CA 1
ATOM 683 C C . ALA A 1 89 ? -2.497 -0.277 16.809 1.00 96.88 89 ALA A C 1
ATOM 685 O O . ALA A 1 89 ? -1.560 -0.972 16.407 1.00 96.88 89 ALA A O 1
ATOM 686 N N . SER A 1 90 ? -3.646 -0.817 17.225 1.00 97.62 90 SER A N 1
ATOM 687 C CA . SER A 1 90 ? -3.915 -2.261 17.230 1.00 97.62 90 SER A CA 1
ATOM 688 C C . SER A 1 90 ? -3.846 -2.865 15.820 1.00 97.62 90 SER A C 1
ATOM 690 O O . SER A 1 90 ? -3.192 -3.894 15.610 1.00 97.62 90 SER A O 1
ATOM 692 N N . HIS A 1 91 ? -4.456 -2.203 14.831 1.00 98.25 91 HIS A N 1
ATOM 693 C CA . HIS A 1 91 ? -4.423 -2.641 13.436 1.00 98.25 91 HIS A CA 1
ATOM 694 C C . HIS A 1 91 ? -3.013 -2.583 12.837 1.00 98.25 91 HIS A C 1
ATOM 696 O O . HIS A 1 91 ? -2.634 -3.514 12.129 1.00 98.25 91 HIS A O 1
ATOM 702 N N . TYR A 1 92 ? -2.196 -1.580 13.169 1.00 96.50 92 TYR A N 1
ATOM 703 C CA . TYR A 1 92 ? -0.792 -1.538 12.741 1.00 96.50 92 TYR A CA 1
ATOM 704 C C . TYR A 1 92 ? 0.023 -2.695 13.320 1.00 96.50 92 TYR A C 1
ATOM 706 O O . TYR A 1 92 ? 0.693 -3.403 12.569 1.00 96.50 92 TYR A O 1
ATOM 714 N N . VAL A 1 93 ? -0.095 -2.973 14.624 1.00 95.38 93 VAL A N 1
ATOM 715 C CA . VAL A 1 93 ? 0.581 -4.125 15.253 1.00 95.38 93 VAL A CA 1
ATOM 716 C C . VAL A 1 93 ? 0.150 -5.445 14.607 1.00 95.38 93 VAL A C 1
ATOM 718 O O . VAL A 1 93 ? 0.972 -6.338 14.397 1.00 95.38 93 VAL A O 1
ATOM 721 N N . LYS A 1 94 ? -1.135 -5.584 14.261 1.00 96.75 94 LYS A N 1
ATOM 722 C CA . LYS A 1 94 ? -1.642 -6.749 13.526 1.00 96.75 94 LYS A CA 1
ATOM 723 C C . LYS A 1 94 ? -1.065 -6.820 12.107 1.00 96.75 94 LYS A C 1
ATOM 725 O O . LYS A 1 94 ? -0.654 -7.906 11.703 1.00 96.75 94 LYS A O 1
ATOM 730 N N . GLY A 1 95 ? -1.010 -5.696 11.392 1.00 95.88 95 GLY A N 1
ATOM 731 C CA . GLY A 1 95 ? -0.468 -5.582 10.035 1.00 95.88 95 GLY A CA 1
ATOM 732 C C . GLY A 1 95 ? 0.998 -6.005 9.939 1.00 95.88 95 GLY A C 1
ATOM 733 O O . GLY A 1 95 ? 1.382 -6.645 8.966 1.00 95.88 95 GLY A O 1
ATOM 734 N N . MET A 1 96 ? 1.791 -5.795 10.997 1.00 94.69 96 MET A N 1
ATOM 735 C CA . MET A 1 96 ? 3.191 -6.245 11.047 1.00 94.69 96 MET A CA 1
ATOM 736 C C . MET A 1 96 ? 3.378 -7.762 10.866 1.00 94.69 96 MET A C 1
ATOM 738 O O . MET A 1 96 ? 4.482 -8.210 10.560 1.00 94.69 96 MET A O 1
ATOM 742 N N . LYS A 1 97 ? 2.319 -8.568 11.027 1.00 95.62 97 LYS A N 1
ATOM 743 C CA . LYS A 1 97 ? 2.351 -10.018 10.776 1.00 95.62 97 LYS A CA 1
ATOM 744 C C . LYS A 1 97 ? 2.356 -10.385 9.287 1.00 95.62 97 LYS A C 1
ATOM 746 O O . LYS A 1 97 ? 2.667 -11.527 8.974 1.00 95.62 97 LYS A O 1
ATOM 751 N N . ASP A 1 98 ? 2.025 -9.449 8.397 1.00 96.81 98 ASP A N 1
ATOM 752 C CA . ASP A 1 98 ? 1.984 -9.629 6.937 1.00 96.81 98 ASP A CA 1
ATOM 753 C C . ASP A 1 98 ? 3.087 -8.811 6.244 1.00 96.81 98 ASP A C 1
ATOM 755 O O . ASP A 1 98 ? 2.893 -8.270 5.167 1.00 96.81 98 ASP A O 1
ATOM 759 N N . MET A 1 99 ? 4.253 -8.666 6.878 1.00 94.81 99 MET A N 1
ATOM 760 C CA . MET A 1 99 ? 5.364 -7.861 6.344 1.00 94.81 99 MET A CA 1
ATOM 761 C C . MET A 1 99 ? 6.458 -8.680 5.648 1.00 94.81 99 MET A C 1
ATOM 763 O O . MET A 1 99 ? 7.418 -8.121 5.106 1.00 94.81 99 MET A O 1
ATOM 767 N N . GLU A 1 100 ? 6.348 -10.009 5.671 1.00 92.69 100 GLU A N 1
ATOM 768 C CA . GLU A 1 100 ? 7.323 -10.889 5.031 1.00 92.69 100 GLU A CA 1
ATOM 769 C C . GLU A 1 100 ? 7.357 -10.636 3.520 1.00 92.69 100 GLU A C 1
ATOM 771 O O . GLU A 1 100 ? 6.340 -10.693 2.837 1.00 92.69 100 GLU A O 1
ATOM 776 N N . GLY A 1 101 ? 8.546 -10.321 2.999 1.00 90.50 101 GLY A N 1
ATOM 777 C CA . GLY A 1 101 ? 8.724 -10.026 1.579 1.00 90.50 101 GLY A CA 1
ATOM 778 C C . GLY A 1 101 ? 8.124 -8.698 1.111 1.00 90.50 101 GLY A C 1
ATOM 779 O O . GLY A 1 101 ? 8.059 -8.511 -0.096 1.00 90.50 101 GLY A O 1
ATOM 780 N N . ARG A 1 102 ? 7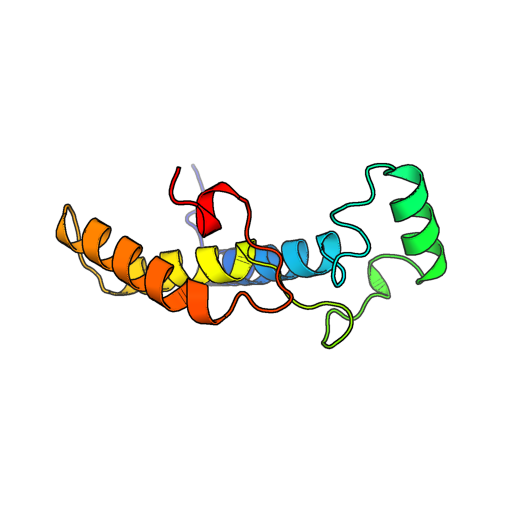.725 -7.795 2.027 1.00 94.56 102 ARG A N 1
ATOM 781 C CA . ARG A 1 102 ? 7.083 -6.499 1.710 1.00 94.56 102 ARG A CA 1
ATOM 782 C C . ARG A 1 102 ? 7.884 -5.251 2.077 1.00 94.56 102 ARG A C 1
ATOM 784 O O . ARG A 1 102 ? 7.446 -4.153 1.789 1.00 94.56 102 ARG A O 1
ATOM 791 N N . LYS A 1 103 ? 9.063 -5.438 2.676 1.00 91.38 103 LYS A N 1
ATOM 792 C CA . LYS A 1 103 ? 10.044 -4.385 3.008 1.00 91.38 103 LYS A CA 1
ATOM 793 C C . LYS A 1 103 ? 9.523 -3.222 3.869 1.00 91.38 103 LYS A C 1
ATOM 795 O O . LYS A 1 103 ? 9.731 -2.069 3.515 1.00 91.38 103 LYS A O 1
ATOM 800 N N . PRO A 1 104 ? 8.991 -3.505 5.071 1.00 91.06 104 PRO A N 1
ATOM 801 C CA . PRO A 1 104 ? 8.643 -2.444 6.004 1.00 91.06 104 PRO A CA 1
ATOM 802 C C . PRO A 1 104 ? 9.795 -1.466 6.249 1.00 91.06 104 PRO A C 1
ATOM 804 O O . PRO A 1 104 ? 10.931 -1.879 6.510 1.00 91.06 104 PRO A O 1
ATOM 807 N N . GLY A 1 105 ? 9.484 -0.171 6.217 1.00 86.88 105 GLY A N 1
ATOM 808 C CA . GLY A 1 105 ? 10.459 0.878 6.507 1.00 86.88 105 GLY A CA 1
ATOM 809 C C . GLY A 1 105 ? 11.072 0.771 7.921 1.00 86.88 105 GLY A C 1
ATOM 810 O O . GLY A 1 105 ? 10.455 0.213 8.839 1.00 86.88 105 GLY A O 1
ATOM 811 N N . PRO A 1 106 ? 12.272 1.345 8.163 1.00 85.75 106 PRO A N 1
ATOM 812 C CA . PRO A 1 106 ? 12.945 1.255 9.459 1.00 85.75 106 PRO A CA 1
ATOM 813 C C . PRO A 1 106 ? 12.107 1.766 10.631 1.00 85.75 106 PRO A C 1
ATOM 815 O O . PRO A 1 106 ? 12.121 1.145 11.687 1.00 85.75 106 PRO A O 1
ATOM 818 N N . SER A 1 107 ? 11.344 2.848 10.465 1.00 82.81 107 SER A N 1
ATOM 819 C CA . SER A 1 107 ? 10.483 3.365 11.538 1.00 82.81 107 SER A CA 1
ATOM 820 C C . SER A 1 107 ? 9.364 2.391 11.918 1.00 82.81 107 SER A C 1
ATOM 822 O O . SER A 1 107 ? 9.064 2.251 13.103 1.00 82.81 107 SER A O 1
ATOM 824 N N . SER A 1 108 ? 8.819 1.646 10.950 1.00 80.81 108 SER A N 1
ATOM 825 C CA . SER A 1 108 ? 7.800 0.611 11.181 1.00 80.81 108 SER A CA 1
ATOM 826 C C . SER A 1 108 ? 8.357 -0.585 11.959 1.00 80.81 108 SER A C 1
ATOM 828 O O . SER A 1 108 ? 7.670 -1.157 12.801 1.00 80.81 108 SER A O 1
ATOM 830 N N . ILE A 1 109 ? 9.620 -0.953 11.714 1.00 83.69 109 ILE A N 1
ATOM 831 C CA . ILE A 1 109 ? 10.278 -2.081 12.394 1.00 83.69 109 ILE A CA 1
ATOM 832 C C . ILE A 1 109 ? 10.837 -1.668 13.765 1.00 83.69 109 ILE A C 1
ATOM 834 O O . ILE A 1 109 ? 10.775 -2.435 14.725 1.00 83.69 109 ILE A O 1
ATOM 838 N N . LEU A 1 110 ? 11.445 -0.484 13.849 1.00 83.38 110 LEU A N 1
ATOM 839 C CA . LEU A 1 110 ? 12.246 -0.060 14.999 1.00 83.38 110 LEU A CA 1
ATOM 840 C C . LEU A 1 110 ? 11.437 0.718 16.041 1.00 83.38 110 LEU A C 1
ATOM 842 O O . LEU A 1 110 ? 11.913 0.853 17.170 1.00 83.38 110 LEU A O 1
ATOM 846 N N . GLY A 1 111 ? 10.254 1.229 15.682 1.00 68.62 111 GLY A N 1
ATOM 847 C CA . GLY A 1 111 ? 9.410 2.026 16.575 1.00 68.62 111 GLY A CA 1
ATOM 848 C C . GLY A 1 111 ? 10.081 3.324 17.036 1.00 68.62 111 GLY A C 1
ATOM 849 O O . GLY A 1 111 ? 9.912 3.721 18.190 1.00 68.62 111 GLY A O 1
ATOM 850 N N . LYS A 1 112 ? 10.900 3.933 16.170 1.00 55.81 112 LYS A N 1
ATOM 851 C CA . LYS A 1 112 ? 11.669 5.158 16.428 1.00 55.81 112 LYS A CA 1
ATOM 852 C C . LYS A 1 112 ? 11.571 6.138 15.269 1.00 55.81 112 LYS A C 1
ATOM 854 O O . LYS A 1 112 ? 11.462 5.677 14.105 1.00 55.81 1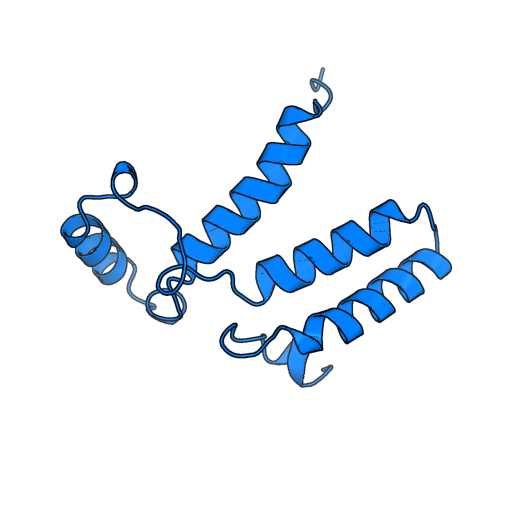12 LYS A O 1
#